Protein AF-A0A7C1QEQ6-F1 (afdb_monomer_lite)

pLDDT: mean 92.15, std 4.57, range [69.12, 98.38]

Foldseek 3Di:
DKDKDKDFADFADPVVLVVVQVVVLVVVVVLCVVLQKAWDDWDWDDDRGMIMIITDIDQWHAWDKDKFFFAAPPQQADPVRDGDPRLCVVCVVVVHGSVQWDWDQDPVGTTTIHIDTHHTGGPVVVVVD

Sequence (129 aa):
MEFILEINTEEMPSAHVKAALEQMKEKLKKELSSQNIDGGQIETYGTCRRLVVVGDFAPSQKDREEEITGPPKAVAVKKDGSFSPAAKGFAKSQGVRVSELKVIKTAKGEYLGLKKIERGKPTRDILSK

Structure (mmCIF, N/CA/C/O backbone):
data_AF-A0A7C1QEQ6-F1
#
_entry.id   AF-A0A7C1QEQ6-F1
#
loop_
_atom_site.group_PDB
_atom_site.id
_atom_site.type_symbol
_atom_site.label_atom_id
_atom_site.label_alt_id
_atom_site.label_comp_id
_atom_site.label_asym_id
_atom_site.label_entity_id
_atom_site.label_seq_id
_atom_site.pdbx_PDB_ins_code
_atom_site.Cartn_x
_atom_site.Cartn_y
_atom_site.Cartn_z
_atom_site.occupancy
_atom_site.B_iso_or_equiv
_atom_site.auth_seq_id
_atom_site.auth_comp_id
_atom_site.auth_asym_id
_atom_site.auth_atom_id
_atom_site.pdbx_PDB_model_num
ATOM 1 N N . MET A 1 1 ? -4.323 -9.065 -9.441 1.00 88.38 1 MET A N 1
ATOM 2 C CA . MET A 1 1 ? -4.800 -8.146 -10.492 1.00 88.38 1 MET A CA 1
ATOM 3 C C . MET A 1 1 ? -3.642 -7.947 -11.431 1.00 88.38 1 MET A C 1
ATOM 5 O O . MET A 1 1 ? -2.632 -7.380 -11.027 1.00 88.38 1 MET A O 1
ATOM 9 N N . GLU A 1 2 ? -3.818 -8.396 -12.668 1.00 92.62 2 GLU A N 1
ATOM 10 C CA . GLU A 1 2 ? -2.825 -8.220 -13.719 1.00 92.62 2 GLU A CA 1
ATOM 11 C C . GLU A 1 2 ? -2.689 -6.739 -14.072 1.00 92.62 2 GLU A C 1
ATOM 13 O O . GLU A 1 2 ? -3.682 -6.022 -14.244 1.00 92.62 2 GLU A O 1
ATOM 18 N N . PHE A 1 3 ? -1.447 -6.281 -14.153 1.00 93.81 3 PHE A N 1
ATOM 19 C CA . PHE A 1 3 ? -1.098 -4.909 -14.463 1.00 93.81 3 PHE A CA 1
ATOM 20 C C . PHE A 1 3 ? -0.067 -4.876 -15.584 1.00 93.81 3 PHE A C 1
ATOM 22 O O . PHE A 1 3 ? 0.936 -5.592 -15.546 1.00 93.81 3 PHE A O 1
ATOM 29 N N . ILE A 1 4 ? -0.297 -3.988 -16.548 1.00 95.06 4 ILE A N 1
ATOM 30 C CA . ILE A 1 4 ? 0.665 -3.635 -17.582 1.00 95.06 4 ILE A CA 1
ATOM 31 C C . ILE A 1 4 ? 0.727 -2.116 -17.716 1.00 95.06 4 ILE A C 1
ATOM 33 O O . ILE A 1 4 ? -0.299 -1.443 -17.823 1.00 95.06 4 ILE A O 1
ATOM 37 N N . LEU A 1 5 ? 1.945 -1.587 -17.721 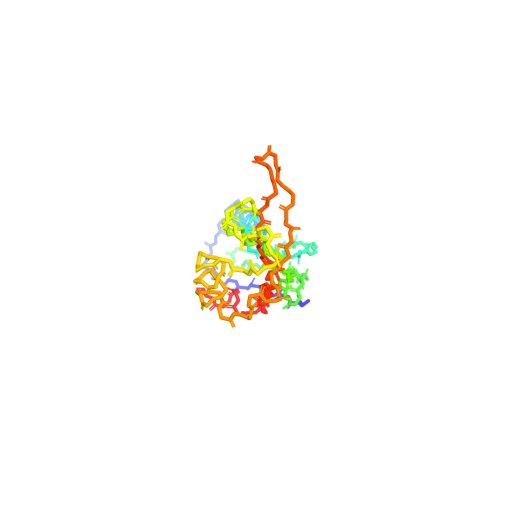1.00 95.06 5 LEU A N 1
ATOM 38 C CA . LEU A 1 5 ? 2.241 -0.218 -18.112 1.00 95.06 5 LEU A CA 1
ATOM 39 C C . LEU A 1 5 ? 3.182 -0.267 -19.307 1.00 95.06 5 LEU A C 1
ATOM 41 O O . LEU A 1 5 ? 4.310 -0.738 -19.186 1.00 95.06 5 LEU A O 1
ATOM 45 N N . GLU A 1 6 ? 2.720 0.241 -20.442 1.00 97.06 6 GLU A N 1
ATOM 46 C CA . GLU A 1 6 ? 3.506 0.360 -21.664 1.00 97.06 6 GLU A CA 1
ATOM 47 C C . GLU A 1 6 ? 3.699 1.836 -22.007 1.00 97.06 6 GLU A C 1
ATOM 49 O O . GLU A 1 6 ? 2.747 2.616 -22.047 1.00 97.06 6 GLU A O 1
ATOM 54 N N . ILE A 1 7 ? 4.949 2.215 -22.251 1.00 96.56 7 ILE A N 1
ATOM 55 C CA . ILE A 1 7 ? 5.344 3.558 -22.660 1.00 96.56 7 ILE A CA 1
ATOM 56 C C . ILE A 1 7 ? 6.081 3.428 -23.9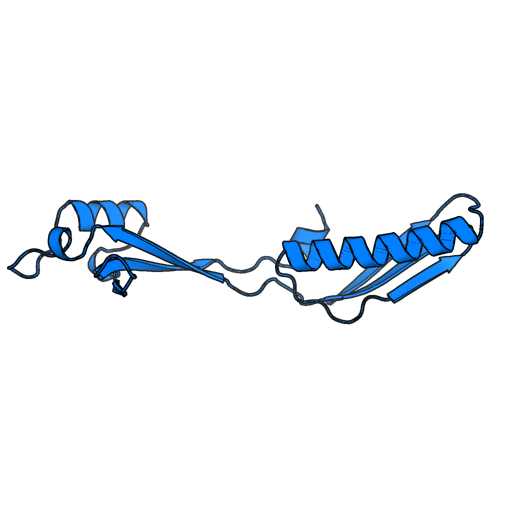87 1.00 96.56 7 ILE A C 1
ATOM 58 O O . ILE A 1 7 ? 7.147 2.815 -24.061 1.00 96.56 7 ILE A O 1
ATOM 62 N N . ASN A 1 8 ? 5.523 4.024 -25.038 1.00 97.25 8 ASN A N 1
ATOM 63 C CA . ASN A 1 8 ? 6.251 4.204 -26.288 1.00 97.25 8 ASN A CA 1
ATOM 64 C C . ASN A 1 8 ? 7.205 5.387 -26.143 1.00 97.25 8 ASN A C 1
ATOM 66 O O . ASN A 1 8 ? 6.853 6.418 -25.568 1.00 97.25 8 ASN A O 1
ATOM 70 N N . THR A 1 9 ? 8.408 5.230 -26.670 1.00 95.19 9 THR A N 1
ATOM 71 C CA . THR A 1 9 ? 9.446 6.256 -26.635 1.00 95.19 9 THR A CA 1
ATOM 72 C C . THR A 1 9 ? 9.927 6.540 -28.050 1.00 95.19 9 THR A C 1
ATOM 74 O O . THR A 1 9 ? 9.814 5.702 -28.951 1.00 95.19 9 THR A O 1
ATOM 77 N N . GLU A 1 10 ? 10.526 7.712 -28.239 1.00 94.56 10 GLU A N 1
ATOM 78 C CA . GLU A 1 10 ? 11.450 7.906 -29.355 1.00 94.56 10 GLU A CA 1
ATOM 79 C C . GLU A 1 10 ? 12.663 6.977 -29.205 1.00 94.56 10 GLU A C 1
ATOM 81 O O . GLU A 1 10 ? 12.798 6.263 -28.206 1.00 94.56 10 GLU A O 1
ATOM 86 N N . GLU A 1 11 ? 13.540 6.953 -30.207 1.00 96.19 11 GLU A N 1
ATOM 87 C CA . GLU A 1 11 ? 14.719 6.093 -30.177 1.00 96.19 11 GLU A CA 1
ATOM 88 C C . GLU A 1 11 ? 15.668 6.471 -29.029 1.00 96.19 11 GLU A C 1
ATOM 90 O O . GLU A 1 11 ? 16.272 7.544 -28.994 1.00 96.19 11 GLU A O 1
ATOM 95 N N . MET A 1 12 ? 15.793 5.560 -28.068 1.00 95.94 12 MET A N 1
ATOM 96 C CA . MET A 1 12 ? 16.658 5.674 -26.906 1.00 95.94 12 MET A CA 1
ATOM 97 C C . MET A 1 12 ? 17.885 4.768 -27.054 1.00 95.94 12 MET A C 1
ATOM 99 O O . MET A 1 12 ? 17.753 3.610 -27.456 1.00 95.94 12 MET A O 1
ATOM 103 N N . PRO A 1 13 ? 19.076 5.227 -26.633 1.00 97.06 13 PRO A N 1
ATOM 104 C CA . PRO A 1 13 ? 20.236 4.358 -26.487 1.00 97.06 13 PRO A CA 1
ATOM 105 C C . PRO A 1 13 ? 19.948 3.169 -25.563 1.00 97.06 13 PRO A C 1
ATOM 107 O O . PRO A 1 13 ? 19.290 3.313 -24.530 1.00 97.06 13 PRO A O 1
ATOM 110 N N . SER A 1 14 ? 20.514 2.001 -25.872 1.00 95.38 14 SER A N 1
ATOM 111 C CA . SER A 1 14 ? 20.294 0.766 -25.100 1.00 95.38 14 SER A CA 1
ATOM 112 C C . SER A 1 14 ? 20.646 0.897 -23.611 1.00 95.38 14 SER A C 1
ATOM 114 O O . SER A 1 14 ? 19.966 0.321 -22.762 1.00 95.38 14 SER A O 1
ATOM 116 N N . ALA A 1 15 ? 21.669 1.689 -23.273 1.00 97.12 15 ALA A N 1
ATOM 117 C CA . ALA A 1 15 ? 22.034 1.989 -21.888 1.00 97.12 15 ALA A CA 1
ATOM 118 C C . ALA A 1 15 ? 20.934 2.776 -21.154 1.00 97.12 15 ALA A C 1
ATOM 120 O O . ALA A 1 15 ? 20.627 2.474 -20.002 1.00 97.12 15 ALA A O 1
ATOM 121 N N . HIS A 1 16 ? 20.294 3.737 -21.830 1.00 97.25 16 HIS A N 1
ATOM 122 C CA . HIS A 1 16 ? 19.184 4.505 -21.265 1.00 97.25 16 HIS A CA 1
ATOM 123 C C . HIS A 1 16 ? 17.931 3.644 -21.092 1.00 97.25 16 HIS A C 1
ATOM 125 O O . HIS A 1 16 ? 17.256 3.777 -20.077 1.00 97.25 16 HIS A O 1
ATOM 131 N N . VAL A 1 17 ? 17.650 2.731 -22.030 1.00 98.00 17 VAL A N 1
ATOM 132 C CA . VAL A 1 17 ? 16.557 1.751 -21.891 1.00 98.00 17 VAL A CA 1
ATOM 133 C C . VAL A 1 17 ? 16.754 0.913 -20.628 1.00 98.00 17 VAL A C 1
ATOM 135 O O . VAL A 1 17 ? 15.858 0.858 -19.792 1.00 98.00 17 VAL A O 1
ATOM 138 N N . LYS A 1 18 ? 17.940 0.316 -20.436 1.00 97.44 18 LYS A N 1
ATOM 139 C CA . LYS A 1 18 ? 18.239 -0.501 -19.244 1.00 97.44 18 LYS A CA 1
ATOM 140 C C . LYS A 1 18 ? 18.058 0.289 -17.947 1.00 97.44 18 LYS A C 1
ATOM 142 O O . LYS A 1 18 ? 17.333 -0.158 -17.064 1.00 97.44 18 LYS A O 1
ATOM 147 N N . ALA A 1 19 ? 18.643 1.485 -17.877 1.00 97.88 19 ALA A N 1
ATOM 148 C CA . ALA A 1 19 ? 18.526 2.346 -16.704 1.00 97.88 19 ALA A CA 1
ATOM 149 C C . ALA A 1 19 ? 17.070 2.762 -16.423 1.00 97.88 19 ALA A C 1
ATOM 151 O O . ALA A 1 19 ? 16.653 2.815 -15.267 1.00 97.88 19 ALA A O 1
ATOM 152 N N . ALA A 1 20 ? 16.278 3.041 -17.464 1.00 97.50 20 ALA A N 1
ATOM 153 C CA . ALA A 1 20 ? 14.867 3.383 -17.316 1.00 97.50 20 ALA A CA 1
ATOM 154 C C . ALA A 1 20 ? 14.048 2.198 -16.782 1.00 97.50 20 ALA A C 1
ATOM 156 O O . ALA A 1 20 ? 13.259 2.381 -15.858 1.00 97.50 20 ALA A O 1
ATOM 157 N N . LEU A 1 21 ? 14.263 0.986 -17.303 1.00 98.19 21 LEU A N 1
ATOM 158 C CA . LEU A 1 21 ? 13.566 -0.221 -16.844 1.00 98.19 21 LEU A CA 1
ATOM 159 C C . LEU A 1 21 ? 13.861 -0.538 -15.371 1.00 98.19 21 LEU A C 1
ATOM 161 O O . LEU A 1 21 ? 12.940 -0.889 -14.630 1.00 98.19 21 LEU A O 1
ATOM 165 N N . GLU A 1 22 ? 15.111 -0.386 -14.927 1.00 97.81 22 GLU A N 1
ATOM 166 C CA . GLU A 1 22 ? 15.479 -0.555 -13.513 1.00 97.81 22 GLU A CA 1
ATOM 167 C C . GLU A 1 22 ? 14.779 0.484 -12.631 1.00 97.81 22 GLU A C 1
ATOM 169 O O . GLU A 1 22 ? 14.098 0.125 -11.667 1.00 97.81 22 GLU A O 1
ATOM 174 N N . GLN A 1 23 ? 14.837 1.762 -13.016 1.00 97.25 23 GLN A N 1
ATOM 175 C CA . GLN A 1 23 ? 14.165 2.835 -12.279 1.00 97.25 23 GLN A CA 1
ATOM 176 C C . GLN A 1 23 ? 12.648 2.646 -12.216 1.00 97.25 23 GLN A C 1
ATOM 178 O O . GLN A 1 23 ? 12.043 2.904 -11.176 1.00 97.25 23 GLN A O 1
ATOM 183 N N . MET A 1 24 ? 12.012 2.214 -13.308 1.00 96.44 24 MET A N 1
ATOM 184 C CA . MET A 1 24 ? 10.572 1.951 -13.333 1.00 96.44 24 MET A CA 1
ATOM 185 C C . MET A 1 24 ? 10.201 0.837 -12.354 1.00 96.44 24 MET A C 1
ATOM 187 O O . MET A 1 24 ? 9.253 0.998 -11.584 1.00 96.44 24 MET A O 1
ATOM 191 N N . LYS A 1 25 ? 10.974 -0.256 -12.330 1.00 96.38 25 LYS A N 1
ATOM 192 C CA . LYS A 1 25 ? 10.765 -1.364 -11.390 1.00 96.38 25 LYS A CA 1
ATOM 193 C C . LYS A 1 25 ? 10.866 -0.901 -9.939 1.00 96.38 25 LYS A C 1
ATOM 195 O O . LYS A 1 25 ? 9.986 -1.202 -9.133 1.00 96.38 25 LYS A O 1
ATOM 200 N N . GLU A 1 26 ? 11.922 -0.166 -9.602 1.00 96.12 26 GLU A N 1
ATOM 201 C CA . GLU A 1 26 ? 12.154 0.317 -8.238 1.00 96.12 26 GLU A CA 1
ATOM 202 C C . GLU A 1 26 ? 11.090 1.316 -7.786 1.00 96.12 26 GLU A C 1
ATOM 204 O O . GLU A 1 26 ? 10.552 1.190 -6.683 1.00 96.12 26 GLU A O 1
ATOM 209 N N . LYS A 1 27 ? 10.750 2.286 -8.642 1.00 94.62 27 LYS A N 1
ATOM 210 C CA . LYS A 1 27 ? 9.730 3.294 -8.337 1.00 94.62 27 LYS A CA 1
ATOM 211 C C . LYS A 1 27 ? 8.358 2.661 -8.160 1.00 94.62 27 LYS A C 1
ATOM 213 O O . LYS A 1 27 ? 7.689 2.980 -7.183 1.00 94.62 27 LYS A O 1
ATOM 218 N N . LEU A 1 28 ? 7.970 1.732 -9.034 1.00 94.19 28 LEU A N 1
ATOM 219 C CA . LEU A 1 28 ? 6.688 1.042 -8.902 1.00 94.19 28 LEU A CA 1
ATOM 220 C C . LEU A 1 28 ? 6.636 0.205 -7.622 1.00 94.19 28 LEU A C 1
ATOM 222 O O . LEU A 1 28 ? 5.662 0.284 -6.880 1.00 94.19 28 LEU A O 1
ATOM 226 N N . LYS A 1 29 ? 7.706 -0.536 -7.305 1.00 94.00 29 LYS A N 1
ATOM 227 C CA . LYS A 1 29 ? 7.796 -1.286 -6.043 1.00 94.00 29 LYS A CA 1
ATOM 228 C C . LYS A 1 29 ? 7.644 -0.369 -4.828 1.00 94.00 29 LYS A C 1
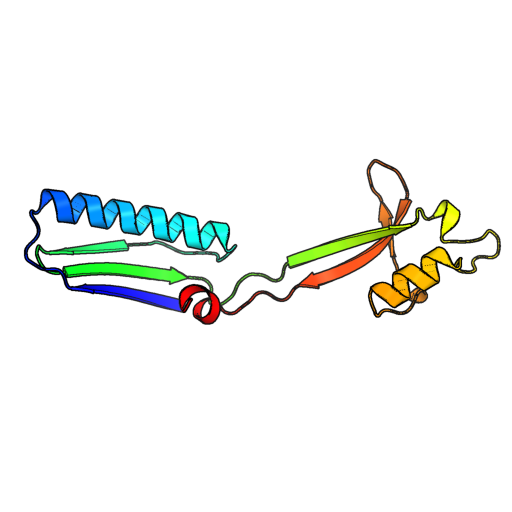ATOM 230 O O . LYS A 1 29 ? 6.938 -0.709 -3.879 1.00 94.00 29 LYS A O 1
ATOM 235 N N . LYS A 1 30 ? 8.311 0.787 -4.854 1.00 93.81 30 LYS A N 1
ATOM 236 C CA . LYS A 1 30 ? 8.242 1.780 -3.781 1.00 93.81 30 LYS A CA 1
ATOM 237 C C . LYS A 1 30 ? 6.835 2.359 -3.637 1.00 93.81 30 LYS A C 1
ATOM 239 O O . LYS A 1 30 ? 6.374 2.487 -2.508 1.00 93.81 30 LYS A O 1
ATOM 244 N N . GLU A 1 31 ? 6.165 2.665 -4.745 1.00 92.19 31 GLU A N 1
ATOM 245 C CA . GLU A 1 31 ? 4.809 3.222 -4.727 1.00 92.19 31 GLU A CA 1
ATOM 246 C C . GLU A 1 31 ? 3.773 2.200 -4.243 1.00 92.19 31 GLU A C 1
ATOM 248 O O . GLU A 1 31 ? 2.952 2.506 -3.387 1.00 92.19 31 GLU A O 1
ATOM 253 N N . LEU A 1 32 ? 3.846 0.944 -4.692 1.00 93.19 32 LEU A N 1
ATOM 254 C CA . LEU A 1 32 ? 2.959 -0.106 -4.174 1.00 93.19 32 LEU A CA 1
ATOM 255 C C . LEU A 1 32 ? 3.126 -0.272 -2.657 1.00 93.19 32 LEU A C 1
ATOM 257 O O . LEU A 1 32 ? 2.141 -0.322 -1.921 1.00 93.19 32 LEU A O 1
ATOM 261 N N . SER A 1 33 ? 4.373 -0.270 -2.176 1.00 92.31 33 SER A N 1
ATOM 262 C CA . SER A 1 33 ? 4.658 -0.367 -0.745 1.00 92.31 33 SER A CA 1
ATOM 263 C C . SER A 1 33 ? 4.188 0.857 0.045 1.00 92.31 33 SER A C 1
ATOM 265 O O . SER A 1 33 ? 3.669 0.679 1.146 1.00 92.31 33 SER A O 1
ATOM 267 N N . SER A 1 34 ? 4.361 2.082 -0.465 1.00 92.19 34 SER A N 1
ATOM 268 C CA . SER A 1 34 ? 3.910 3.304 0.224 1.00 92.19 34 SER A CA 1
ATOM 269 C C . SER A 1 34 ? 2.386 3.353 0.335 1.00 92.19 34 SER A C 1
ATOM 271 O O . SER A 1 34 ? 1.848 3.827 1.336 1.00 92.19 34 SER A O 1
ATOM 273 N N . GLN A 1 35 ? 1.699 2.794 -0.658 1.00 92.19 35 GLN A N 1
ATOM 274 C CA . GLN A 1 35 ? 0.252 2.658 -0.688 1.00 92.19 35 GLN A CA 1
ATOM 275 C C . GLN A 1 35 ? -0.245 1.386 0.013 1.00 92.19 35 GLN A C 1
ATOM 277 O O . GLN A 1 35 ? -1.431 1.103 -0.067 1.00 92.19 35 GLN A O 1
ATOM 282 N N . ASN A 1 36 ? 0.588 0.603 0.711 1.00 92.00 36 ASN A N 1
ATOM 283 C CA . ASN A 1 36 ? 0.176 -0.666 1.343 1.00 92.00 36 ASN A CA 1
ATOM 284 C C . ASN A 1 36 ? -0.577 -1.619 0.387 1.00 92.00 36 ASN A C 1
ATOM 286 O O . ASN A 1 36 ? -1.505 -2.327 0.791 1.00 92.00 36 ASN A O 1
ATOM 290 N N . ILE A 1 37 ? -0.209 -1.605 -0.893 1.00 93.69 37 ILE A N 1
ATOM 291 C CA . ILE A 1 37 ? -0.683 -2.572 -1.874 1.00 93.69 37 ILE A CA 1
ATOM 292 C C . ILE A 1 37 ? 0.330 -3.710 -1.880 1.00 93.69 37 ILE A C 1
ATOM 294 O O . ILE A 1 37 ? 1.484 -3.530 -2.272 1.00 93.69 37 ILE A O 1
ATOM 298 N N . ASP A 1 38 ? -0.108 -4.890 -1.453 1.00 90.38 38 ASP A N 1
ATOM 299 C CA . ASP A 1 38 ? 0.717 -6.084 -1.582 1.00 90.38 38 ASP A CA 1
ATOM 300 C C . ASP A 1 38 ? 0.931 -6.386 -3.071 1.00 90.38 38 ASP A C 1
ATOM 302 O O . ASP A 1 38 ? -0.013 -6.393 -3.862 1.00 90.38 38 ASP A O 1
ATOM 306 N N . GLY A 1 39 ? 2.177 -6.624 -3.465 1.00 82.75 39 GLY A N 1
ATOM 307 C CA . GLY A 1 39 ? 2.549 -6.894 -4.849 1.00 82.75 39 GLY A CA 1
ATOM 308 C C . GLY A 1 39 ? 3.336 -8.189 -4.976 1.00 82.75 39 GLY A C 1
ATOM 309 O O . GLY A 1 39 ? 4.138 -8.524 -4.103 1.00 82.75 39 GLY A O 1
ATOM 310 N N . GLY A 1 40 ? 3.104 -8.903 -6.075 1.00 75.38 40 GLY A N 1
ATOM 311 C CA . GLY A 1 40 ? 3.941 -10.006 -6.518 1.00 75.38 40 GLY A CA 1
ATOM 312 C C . GLY A 1 40 ? 5.207 -9.524 -7.232 1.00 75.38 40 GLY A C 1
ATOM 313 O O . GLY A 1 40 ? 5.723 -8.426 -7.006 1.00 75.38 40 GLY A O 1
ATOM 314 N N . GLN A 1 41 ? 5.729 -10.376 -8.109 1.00 86.69 41 GLN A N 1
ATOM 315 C CA . GLN A 1 41 ? 6.911 -10.078 -8.910 1.00 86.69 41 GLN A CA 1
ATOM 316 C C . GLN A 1 41 ? 6.620 -8.956 -9.922 1.00 86.69 41 GLN A C 1
ATOM 318 O O . GLN A 1 41 ? 5.603 -8.975 -10.610 1.00 86.69 41 GLN A O 1
ATOM 323 N N . ILE A 1 42 ? 7.532 -7.980 -10.006 1.00 95.50 42 ILE A N 1
ATOM 324 C CA . ILE A 1 42 ? 7.529 -6.933 -11.036 1.00 95.50 42 ILE A CA 1
ATOM 325 C C . ILE A 1 42 ? 8.608 -7.269 -12.057 1.00 95.50 42 ILE A C 1
ATOM 327 O O . ILE A 1 42 ? 9.787 -7.437 -11.703 1.00 95.50 42 ILE A O 1
ATOM 331 N N . GLU A 1 43 ? 8.216 -7.305 -13.321 1.00 97.31 43 GLU A N 1
ATOM 332 C CA . GLU A 1 43 ? 9.098 -7.563 -14.452 1.00 97.31 43 GLU A CA 1
ATOM 333 C C . GLU A 1 43 ? 9.070 -6.398 -15.426 1.00 97.31 43 GLU A C 1
ATOM 335 O O . GLU A 1 43 ? 8.071 -5.691 -15.561 1.00 97.31 43 GLU A O 1
ATOM 340 N N . THR A 1 44 ? 10.201 -6.182 -16.086 1.00 98.12 44 THR A N 1
ATOM 341 C CA . THR A 1 44 ? 10.384 -5.067 -17.003 1.00 98.12 44 THR A CA 1
ATOM 342 C C . THR A 1 44 ? 11.011 -5.552 -18.298 1.00 98.12 44 THR A C 1
ATOM 344 O O . THR A 1 44 ? 11.915 -6.385 -18.304 1.00 98.12 44 THR A O 1
ATOM 347 N N . TYR A 1 45 ? 10.504 -5.024 -19.404 1.00 97.94 45 TYR A N 1
ATOM 348 C CA . TYR A 1 45 ? 10.888 -5.384 -20.761 1.00 97.94 45 TYR A CA 1
ATOM 349 C C . TYR A 1 45 ? 11.016 -4.106 -21.576 1.00 97.94 45 TYR A C 1
ATOM 351 O O . TYR A 1 45 ? 10.272 -3.153 -21.360 1.00 97.94 45 TYR A O 1
ATOM 359 N N . GLY A 1 46 ? 11.930 -4.058 -22.538 1.00 97.19 46 GLY A N 1
ATOM 360 C CA . GLY A 1 46 ? 12.028 -2.873 -23.374 1.00 97.19 46 GLY A CA 1
ATOM 361 C C . GLY A 1 46 ? 12.906 -3.033 -24.597 1.00 97.19 46 GLY A C 1
ATOM 362 O O . GLY A 1 46 ? 13.741 -3.929 -24.695 1.00 97.19 46 GLY A O 1
ATOM 363 N N . THR A 1 47 ? 12.692 -2.119 -25.529 1.00 97.44 47 THR A N 1
ATOM 364 C CA . THR A 1 47 ? 13.482 -1.899 -26.741 1.00 97.44 47 THR A CA 1
ATOM 365 C C . THR A 1 47 ? 13.822 -0.412 -26.824 1.00 97.44 47 THR A C 1
ATOM 367 O O . THR A 1 47 ? 13.348 0.380 -26.011 1.00 97.44 47 THR A O 1
ATOM 370 N N . CYS A 1 48 ? 14.592 0.004 -27.831 1.00 96.88 48 CYS A N 1
ATOM 371 C CA . CYS A 1 48 ? 14.930 1.417 -28.022 1.00 96.88 48 CYS A CA 1
ATOM 372 C C . CYS A 1 48 ? 13.709 2.338 -28.184 1.00 96.88 48 CYS A C 1
ATOM 374 O O . CYS A 1 48 ? 13.867 3.539 -28.034 1.00 96.88 48 CYS A O 1
ATOM 376 N N . ARG A 1 49 ? 12.513 1.816 -28.489 1.00 97.31 49 ARG A N 1
ATOM 377 C CA . ARG A 1 49 ? 11.297 2.621 -28.723 1.00 97.31 49 ARG A CA 1
ATOM 378 C C . ARG A 1 49 ? 10.126 2.267 -27.802 1.00 97.31 49 ARG A C 1
ATOM 380 O O . ARG A 1 49 ? 8.994 2.683 -28.050 1.00 97.31 49 ARG A O 1
ATOM 387 N N . ARG A 1 50 ? 10.355 1.428 -26.787 1.00 97.75 50 ARG A N 1
ATOM 388 C CA . ARG A 1 50 ? 9.283 0.899 -25.935 1.00 97.75 50 ARG A CA 1
ATOM 389 C C . ARG A 1 50 ? 9.807 0.438 -24.587 1.00 97.75 50 ARG A C 1
ATOM 391 O O . ARG A 1 50 ? 10.761 -0.333 -24.541 1.00 97.75 50 ARG A O 1
ATOM 398 N N . LEU A 1 51 ? 9.114 0.815 -23.522 1.00 98.38 51 LEU A N 1
ATOM 399 C CA . LEU A 1 51 ? 9.330 0.338 -22.159 1.00 98.38 51 LEU A CA 1
ATOM 400 C C . LEU A 1 51 ? 8.037 -0.294 -21.648 1.00 98.38 51 LEU A C 1
ATOM 402 O O . LEU A 1 51 ? 6.958 0.262 -21.837 1.00 98.38 51 LEU A O 1
ATOM 406 N N . VAL A 1 52 ? 8.141 -1.448 -21.001 1.00 98.25 52 VAL A N 1
ATOM 407 C CA . VAL A 1 52 ? 7.004 -2.202 -20.477 1.00 98.25 52 VAL A CA 1
ATOM 408 C C . VAL A 1 52 ? 7.315 -2.642 -19.057 1.00 98.25 52 VAL A C 1
ATOM 410 O O . VAL A 1 52 ? 8.398 -3.159 -18.778 1.00 98.25 52 VAL A O 1
ATOM 413 N N . VAL A 1 53 ? 6.344 -2.466 -18.170 1.00 97.56 53 VAL A N 1
ATOM 414 C CA . VAL A 1 53 ? 6.331 -3.046 -16.829 1.00 97.56 53 VAL A CA 1
ATOM 415 C C . VAL A 1 53 ? 5.109 -3.938 -16.720 1.00 97.56 53 VAL A C 1
ATOM 417 O O . VAL A 1 53 ? 4.003 -3.501 -17.035 1.00 97.56 53 VAL A O 1
ATOM 420 N N . VAL A 1 54 ? 5.307 -5.165 -16.256 1.00 97.19 54 VAL A N 1
ATOM 421 C CA . VAL A 1 54 ? 4.226 -6.099 -15.943 1.00 97.19 54 VAL A CA 1
ATOM 422 C C . VAL A 1 54 ? 4.321 -6.530 -14.488 1.00 97.19 54 VAL A C 1
ATOM 424 O O . VAL A 1 54 ? 5.410 -6.600 -13.907 1.00 97.19 54 VAL A O 1
ATOM 427 N N . GLY A 1 55 ? 3.174 -6.810 -13.890 1.00 94.81 55 GLY A N 1
ATOM 428 C CA . GLY A 1 55 ? 3.110 -7.344 -12.540 1.00 94.81 55 GLY A CA 1
ATOM 429 C C . GLY A 1 55 ? 1.732 -7.880 -12.196 1.00 94.81 55 GLY A C 1
ATOM 430 O O . GLY A 1 55 ? 0.750 -7.621 -12.892 1.00 94.81 55 GLY A O 1
ATOM 431 N N . ASP A 1 56 ? 1.677 -8.617 -11.093 1.00 94.25 56 ASP A N 1
ATOM 432 C CA . ASP A 1 56 ? 0.432 -9.054 -10.470 1.00 94.25 56 ASP A CA 1
ATOM 433 C C . ASP A 1 56 ? 0.366 -8.499 -9.049 1.00 94.25 56 ASP A C 1
ATOM 435 O O . ASP A 1 56 ? 1.231 -8.769 -8.209 1.00 94.25 56 ASP A O 1
ATOM 439 N N . PHE A 1 57 ? -0.635 -7.661 -8.795 1.00 93.94 57 PHE A N 1
ATOM 440 C CA . PHE A 1 57 ? -0.794 -6.942 -7.532 1.00 93.94 57 PHE A CA 1
ATOM 441 C C . PHE A 1 57 ? -2.066 -7.374 -6.816 1.00 93.94 57 PHE A C 1
ATOM 443 O O . PHE A 1 57 ? -3.030 -7.830 -7.437 1.00 93.94 57 PHE A O 1
ATOM 450 N N . ALA A 1 58 ? -2.125 -7.178 -5.504 1.00 94.62 58 ALA A N 1
ATOM 451 C CA . ALA A 1 58 ? -3.368 -7.339 -4.771 1.00 94.62 58 ALA A CA 1
ATOM 452 C C . ALA A 1 58 ? -4.456 -6.440 -5.389 1.00 94.62 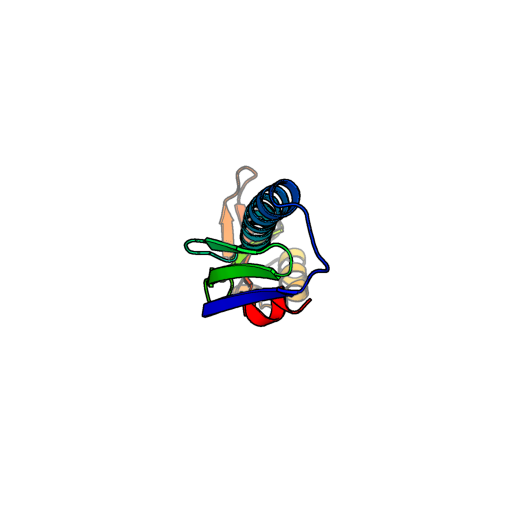58 ALA A C 1
ATOM 454 O O . ALA A 1 58 ? -4.178 -5.297 -5.754 1.00 94.62 58 ALA A O 1
ATOM 455 N N . PRO A 1 59 ? -5.700 -6.929 -5.537 1.00 93.44 59 PRO A N 1
ATOM 456 C CA . PRO A 1 59 ? -6.777 -6.163 -6.166 1.00 93.44 59 PRO A CA 1
ATOM 457 C C . PRO A 1 59 ? -7.239 -4.964 -5.323 1.00 93.44 59 PRO A C 1
ATOM 459 O O . PRO A 1 59 ? -7.861 -4.041 -5.850 1.00 93.44 59 PRO A O 1
ATOM 462 N N . SER A 1 60 ? -6.926 -4.957 -4.028 1.00 93.88 60 SER A N 1
ATOM 463 C CA . SER A 1 60 ? -7.198 -3.865 -3.099 1.00 93.88 60 SER A CA 1
ATOM 464 C C . SER A 1 60 ? -6.145 -3.824 -1.999 1.00 93.88 60 SER A C 1
ATOM 466 O O . SER A 1 60 ? -5.503 -4.835 -1.699 1.00 93.88 60 SER A O 1
ATOM 468 N N . GLN A 1 61 ? -6.022 -2.671 -1.345 1.00 93.81 61 GLN A N 1
ATOM 469 C CA . GLN A 1 61 ? -5.349 -2.583 -0.051 1.00 93.81 61 GLN A CA 1
ATOM 470 C C . GLN A 1 61 ? -6.038 -3.502 0.966 1.00 93.81 61 GLN A C 1
ATOM 472 O O . GLN A 1 61 ? -7.247 -3.750 0.888 1.00 93.81 61 GLN A O 1
ATOM 477 N N . LYS A 1 62 ? -5.273 -3.973 1.952 1.00 90.38 62 LYS A N 1
ATOM 478 C CA . LYS A 1 62 ? -5.848 -4.598 3.145 1.00 90.38 62 LYS A CA 1
ATOM 479 C C . LYS A 1 62 ? -6.587 -3.549 3.967 1.00 90.38 62 LYS A C 1
ATOM 481 O O . LYS A 1 62 ? -6.164 -2.397 4.044 1.00 90.38 62 LYS A O 1
ATOM 486 N N . ASP A 1 63 ? -7.664 -3.977 4.614 1.00 92.06 63 ASP A N 1
ATOM 487 C CA . ASP A 1 63 ? -8.319 -3.162 5.628 1.00 92.06 63 ASP A CA 1
ATOM 488 C C . ASP A 1 63 ? -7.327 -2.853 6.751 1.00 92.06 63 ASP A C 1
ATOM 490 O O . ASP A 1 63 ? -6.575 -3.725 7.201 1.00 92.06 63 ASP A O 1
ATOM 494 N N . ARG A 1 64 ? -7.329 -1.603 7.206 1.00 88.38 64 ARG A N 1
ATOM 495 C CA . ARG A 1 64 ? -6.474 -1.149 8.295 1.00 88.38 64 ARG A CA 1
ATOM 496 C C . ARG A 1 64 ? -7.316 -0.941 9.536 1.00 88.38 64 ARG A C 1
ATOM 498 O O . ARG A 1 64 ? -8.329 -0.251 9.511 1.00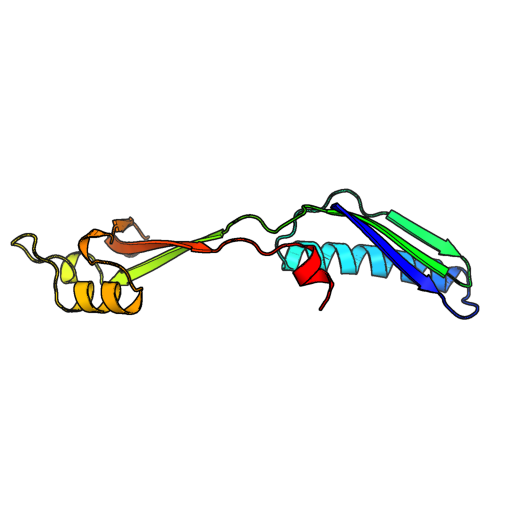 88.38 64 ARG A O 1
ATOM 505 N N . GLU A 1 65 ? -6.879 -1.528 10.639 1.00 87.31 65 GLU A N 1
ATOM 506 C CA . GLU A 1 65 ? -7.466 -1.246 11.940 1.00 87.31 65 GLU A CA 1
ATOM 507 C C . GLU A 1 65 ? -6.756 -0.039 12.557 1.00 87.31 65 GLU A C 1
ATOM 509 O O . GLU A 1 65 ? -5.538 -0.041 12.747 1.00 87.31 65 GLU A O 1
ATOM 514 N N . GLU A 1 66 ? -7.520 1.006 12.847 1.00 88.19 66 GLU A N 1
ATOM 515 C CA . GLU A 1 66 ? -7.060 2.185 13.564 1.00 88.19 66 GLU A CA 1
ATOM 516 C C . GLU A 1 66 ? -7.679 2.204 14.963 1.00 88.19 66 GLU A C 1
ATOM 518 O O . GLU A 1 66 ? -8.899 2.151 15.140 1.00 88.19 66 GLU A O 1
ATOM 523 N N . GLU A 1 67 ? -6.823 2.283 15.978 1.00 89.62 67 GLU A N 1
ATOM 524 C CA . GLU A 1 67 ? -7.245 2.465 17.362 1.00 89.62 67 GLU A CA 1
ATOM 525 C C . GLU A 1 67 ? -7.284 3.954 17.700 1.00 89.62 67 GLU A C 1
ATOM 527 O O . GLU A 1 67 ? -6.252 4.616 17.800 1.00 89.62 67 GLU A O 1
ATOM 532 N N . ILE A 1 68 ? -8.488 4.480 17.913 1.00 90.88 68 ILE A N 1
ATOM 533 C CA . ILE A 1 68 ? -8.692 5.878 18.289 1.00 90.88 68 ILE A CA 1
ATOM 534 C C . ILE A 1 68 ? -8.873 5.933 19.802 1.00 90.88 68 ILE A C 1
ATOM 536 O O . ILE A 1 68 ? -9.915 5.540 20.339 1.00 90.88 68 ILE A O 1
ATOM 540 N N . THR A 1 69 ? -7.850 6.421 20.501 1.00 91.94 69 THR A N 1
ATOM 541 C CA . THR A 1 69 ? -7.882 6.608 21.955 1.00 91.94 69 THR A CA 1
ATOM 542 C C . THR A 1 69 ? -8.530 7.941 22.313 1.00 91.94 69 THR A C 1
ATOM 544 O O . THR A 1 69 ? -8.131 8.993 21.817 1.00 91.94 69 THR A O 1
ATOM 547 N N . GLY A 1 70 ? -9.517 7.892 23.197 1.00 89.88 70 GLY A N 1
ATOM 548 C CA . GLY A 1 70 ? -10.212 9.040 23.762 1.00 89.88 70 GLY A CA 1
ATOM 549 C C . GLY A 1 70 ? -9.699 9.389 25.165 1.00 89.88 70 GLY A C 1
ATOM 550 O O . GLY A 1 70 ? -8.496 9.338 25.404 1.00 89.88 70 GLY A O 1
ATOM 551 N N . PRO A 1 71 ? -10.573 9.786 26.107 1.00 91.44 71 PRO A N 1
ATOM 552 C CA . PRO A 1 71 ? -10.162 10.190 27.451 1.00 91.44 71 PRO A CA 1
ATOM 553 C C . PRO A 1 71 ? -9.704 9.002 28.326 1.00 91.44 71 PRO A C 1
ATOM 555 O O . PRO A 1 71 ? -10.189 7.878 28.145 1.00 91.44 71 PRO A O 1
ATOM 558 N N . PRO A 1 72 ? -8.825 9.234 29.326 1.00 93.31 72 PRO A N 1
ATOM 559 C CA . PRO A 1 72 ? -8.443 8.213 30.299 1.00 93.31 72 PRO A CA 1
ATOM 560 C C . PRO A 1 72 ? -9.671 7.612 30.985 1.00 93.31 72 PRO A C 1
ATOM 562 O O . PRO A 1 72 ? -10.579 8.339 31.397 1.00 93.31 72 PRO A O 1
ATOM 565 N N . LYS A 1 73 ? -9.691 6.293 31.184 1.00 91.06 73 LYS A N 1
ATOM 566 C CA . LYS A 1 73 ? -10.810 5.582 31.824 1.00 91.06 73 LYS A CA 1
ATOM 567 C C . LYS A 1 73 ? -11.182 6.195 33.176 1.00 91.06 73 LYS A C 1
ATOM 569 O O . LYS A 1 73 ? -12.364 6.335 33.469 1.00 91.06 73 LYS A O 1
ATOM 574 N N . ALA A 1 74 ? -10.180 6.632 33.943 1.00 88.94 74 ALA A N 1
ATOM 575 C CA . ALA A 1 74 ? -10.348 7.262 35.253 1.00 88.94 74 ALA A CA 1
ATOM 576 C C . ALA A 1 74 ? -11.226 8.530 35.236 1.00 88.94 74 ALA A C 1
ATOM 578 O O . ALA A 1 74 ? -11.894 8.818 36.223 1.00 88.94 74 ALA A O 1
ATOM 579 N N . VAL A 1 75 ? -11.242 9.279 34.127 1.00 87.81 75 VAL A N 1
ATOM 580 C CA . VAL A 1 75 ? -12.084 10.482 33.957 1.00 87.81 75 VAL A CA 1
ATOM 581 C C . VAL A 1 75 ? -13.301 10.227 33.062 1.00 87.81 75 VAL A C 1
ATOM 583 O O . VAL A 1 75 ? -14.224 11.042 32.990 1.00 87.81 75 VAL A O 1
ATOM 586 N N . ALA A 1 76 ? -13.310 9.099 32.355 1.00 87.56 76 ALA A N 1
ATOM 587 C CA . ALA A 1 76 ? -14.335 8.725 31.394 1.00 87.56 76 ALA A CA 1
ATOM 588 C C . ALA A 1 76 ? -15.467 7.891 32.021 1.00 87.56 76 ALA A C 1
ATOM 590 O O . ALA A 1 76 ? -16.617 7.994 31.589 1.00 87.56 76 ALA A O 1
ATOM 591 N N . VAL A 1 77 ? -15.155 7.108 33.058 1.00 87.81 77 VAL A N 1
ATOM 592 C CA . VAL A 1 77 ? -16.100 6.270 33.806 1.00 87.81 77 VAL A CA 1
ATOM 593 C C . VAL A 1 77 ? -16.159 6.764 35.246 1.00 87.81 77 VAL A C 1
ATOM 595 O O . VAL A 1 77 ? -15.141 6.843 35.932 1.00 87.81 77 VAL A O 1
ATOM 598 N N . LYS A 1 78 ? -17.354 7.129 35.705 1.00 86.56 78 LYS A N 1
ATOM 599 C CA . LYS A 1 78 ? -17.584 7.557 37.086 1.00 86.56 78 LYS A CA 1
ATOM 600 C C . LYS A 1 78 ? -17.661 6.348 38.026 1.00 86.56 78 LYS A C 1
ATOM 602 O O . LYS A 1 78 ? -17.849 5.214 37.595 1.00 86.56 78 LYS A O 1
ATOM 607 N N . LYS A 1 79 ? -17.563 6.601 39.337 1.00 84.25 79 LYS A N 1
ATOM 608 C CA . LYS A 1 79 ? -17.647 5.562 40.383 1.00 84.25 79 LYS A CA 1
ATOM 609 C C . LYS A 1 79 ? -18.971 4.782 40.382 1.00 84.25 79 LYS A C 1
ATOM 611 O O . LYS A 1 79 ? -18.987 3.643 40.824 1.00 84.25 79 LYS A O 1
ATOM 616 N N . ASP A 1 80 ? -20.050 5.382 39.880 1.00 84.50 80 ASP A N 1
ATOM 617 C CA . ASP A 1 80 ? -21.376 4.765 39.729 1.00 84.50 80 ASP A CA 1
ATOM 618 C C . ASP A 1 80 ? -21.509 3.903 38.454 1.00 84.50 80 ASP A C 1
ATOM 620 O O . ASP A 1 80 ? -22.585 3.387 38.165 1.00 84.50 80 ASP A O 1
ATOM 624 N N . GLY A 1 81 ? -20.435 3.765 37.667 1.00 80.06 81 GLY A N 1
ATOM 625 C CA . GLY A 1 81 ? -20.437 3.058 36.386 1.00 80.06 81 GLY A CA 1
ATOM 626 C C . GLY A 1 81 ? -20.994 3.874 35.215 1.00 80.06 81 GLY A C 1
ATOM 627 O O . GLY A 1 81 ? -20.979 3.395 34.081 1.00 80.06 81 GLY A O 1
ATOM 628 N N . SER A 1 82 ? -21.450 5.112 35.439 1.00 87.31 82 SER A N 1
ATOM 629 C CA . SER A 1 82 ? -21.955 5.978 34.374 1.00 87.31 82 SER A CA 1
ATOM 630 C C . SER A 1 82 ? -20.824 6.648 33.586 1.00 87.31 82 SER A C 1
ATOM 632 O O . SER A 1 82 ? -19.750 6.971 34.104 1.00 87.31 82 SER A O 1
ATOM 634 N N . PHE A 1 83 ? -21.073 6.897 32.300 1.00 90.56 83 PHE A N 1
ATOM 635 C CA . PHE A 1 83 ? -20.117 7.586 31.436 1.00 90.56 83 PHE A CA 1
ATOM 636 C C . PHE A 1 83 ? -20.127 9.100 31.663 1.00 90.56 83 PHE A C 1
ATOM 638 O O . PHE A 1 83 ? -21.187 9.741 31.709 1.00 90.56 83 PHE A O 1
ATOM 645 N N . SER A 1 84 ? -18.936 9.690 31.753 1.00 92.19 84 SER A N 1
ATOM 646 C CA . SER A 1 84 ? -18.757 11.128 31.946 1.00 92.19 84 SER A CA 1
ATOM 647 C C . SER A 1 84 ? -19.125 11.937 30.690 1.00 92.19 84 SER A C 1
ATOM 649 O O . SER A 1 84 ? -19.208 11.386 29.586 1.00 92.19 84 SER A O 1
ATOM 651 N N . PRO A 1 85 ? -19.331 13.264 30.813 1.00 91.56 85 PRO A N 1
ATOM 652 C CA . PRO A 1 85 ? -19.546 14.133 29.655 1.00 91.56 85 PRO A CA 1
ATOM 653 C C . PRO A 1 85 ? -18.415 14.046 28.622 1.00 91.56 85 PRO A C 1
ATOM 655 O O . PRO A 1 85 ? -18.690 14.092 27.428 1.00 91.56 85 PRO A O 1
ATOM 658 N N . ALA A 1 86 ? -17.168 13.841 29.066 1.00 90.62 86 ALA A N 1
ATOM 659 C CA . ALA A 1 86 ? -16.020 13.665 28.178 1.00 90.62 86 ALA A CA 1
ATOM 660 C C . ALA A 1 86 ? -16.133 12.380 27.341 1.00 90.62 86 ALA A C 1
ATOM 662 O O . ALA A 1 86 ? -15.930 12.417 26.130 1.00 90.62 86 ALA A O 1
ATOM 663 N N . ALA A 1 87 ? -16.530 11.261 27.958 1.00 91.25 87 ALA A N 1
ATOM 664 C CA . ALA A 1 87 ? -16.766 10.004 27.245 1.00 91.25 87 ALA A CA 1
ATOM 665 C C . ALA A 1 87 ? -17.913 10.128 26.230 1.00 91.25 87 ALA A C 1
ATOM 667 O O . ALA A 1 87 ? -17.792 9.680 25.091 1.00 91.25 87 ALA A O 1
ATOM 668 N N . LYS A 1 88 ? -19.014 10.785 26.618 1.00 92.50 88 LYS A N 1
ATOM 669 C CA . LYS A 1 88 ? -20.163 11.030 25.730 1.00 92.50 88 LYS A CA 1
ATOM 670 C C . LYS A 1 88 ? -19.804 11.958 24.566 1.00 92.50 88 LYS A C 1
ATOM 672 O O . LYS A 1 88 ? -20.213 11.699 23.439 1.00 92.50 88 LYS A O 1
ATOM 677 N N . GLY A 1 89 ? -19.033 13.014 24.831 1.00 92.69 89 GLY A N 1
ATOM 678 C CA . GLY A 1 89 ? -18.540 13.940 23.813 1.00 92.69 89 GLY A CA 1
ATOM 679 C C . GLY A 1 89 ? -17.612 13.257 22.811 1.00 92.69 89 GLY A C 1
ATOM 680 O O . GLY A 1 89 ? -17.782 13.439 21.608 1.00 92.69 89 GLY A O 1
ATOM 681 N N . PHE A 1 90 ? -16.700 12.410 23.296 1.00 93.31 90 PHE A N 1
ATOM 682 C CA . PHE A 1 90 ? -15.827 11.602 22.446 1.00 93.31 90 PHE A CA 1
ATOM 683 C C . PHE A 1 90 ? -16.621 10.609 21.588 1.00 93.31 90 PHE A C 1
ATOM 685 O O . PHE A 1 90 ? -16.442 10.569 20.379 1.00 93.31 90 PHE A O 1
ATOM 692 N N . ALA A 1 91 ? -17.563 9.864 22.170 1.00 92.69 91 ALA A N 1
ATOM 693 C CA . ALA A 1 91 ? -18.408 8.953 21.396 1.00 92.69 91 ALA A CA 1
ATOM 694 C C . ALA A 1 91 ? -19.174 9.692 20.283 1.00 92.69 91 ALA A C 1
ATOM 696 O O . ALA A 1 91 ? -19.181 9.257 19.133 1.00 92.69 91 ALA A O 1
ATOM 697 N N . LYS A 1 92 ? -19.731 10.870 20.605 1.00 93.31 92 LYS A N 1
ATOM 698 C CA . LYS A 1 92 ? -20.437 11.720 19.641 1.00 93.31 92 LYS A CA 1
ATOM 699 C C . LYS A 1 92 ? -19.523 12.212 18.514 1.00 93.31 92 LYS A C 1
ATOM 701 O O . LYS A 1 92 ? -19.959 12.203 17.368 1.00 93.31 92 LYS A O 1
ATOM 706 N N . SER A 1 93 ? -18.283 12.619 18.804 1.00 91.94 93 SER A N 1
ATOM 707 C CA . SER A 1 93 ? -17.341 13.063 17.761 1.00 91.94 93 SER A CA 1
ATOM 708 C C . SER A 1 93 ? -16.902 11.926 16.838 1.00 91.94 93 SER A C 1
ATOM 710 O O . SER A 1 93 ? -16.590 12.168 15.677 1.00 91.94 93 SER A O 1
ATOM 712 N N . GLN A 1 94 ? -16.936 10.692 17.338 1.00 92.19 94 GLN A N 1
ATOM 713 C CA . GLN A 1 94 ? -16.646 9.479 16.576 1.00 92.19 94 GLN A CA 1
ATOM 714 C C . GLN A 1 94 ? -17.894 8.869 15.916 1.00 92.19 94 GLN A C 1
ATOM 716 O O . GLN A 1 94 ? -17.785 7.868 15.214 1.00 92.19 94 GLN A O 1
ATOM 721 N N . GLY A 1 95 ? -19.077 9.465 16.116 1.00 89.88 95 GLY A N 1
ATOM 722 C CA . GLY A 1 95 ? -20.337 9.006 15.526 1.00 89.88 95 GLY A CA 1
ATOM 723 C C . GLY A 1 95 ? -20.870 7.686 16.094 1.00 89.88 95 GLY A C 1
ATOM 724 O O . GLY A 1 95 ? -21.711 7.057 15.459 1.00 89.88 95 GLY A O 1
ATOM 725 N N . VAL A 1 96 ? -20.403 7.264 17.273 1.00 91.50 96 VAL A N 1
ATOM 726 C CA . VAL A 1 96 ? -20.787 5.999 17.926 1.00 91.50 96 VAL A CA 1
ATOM 727 C C . VAL A 1 96 ? -21.496 6.252 19.254 1.00 91.50 96 VAL A C 1
ATOM 729 O O . VAL A 1 96 ? -21.448 7.350 19.820 1.00 91.50 96 VAL A O 1
ATOM 732 N N . ARG A 1 97 ? -22.161 5.235 19.802 1.00 91.56 97 ARG A N 1
ATOM 733 C CA . ARG A 1 97 ? -22.716 5.311 21.158 1.00 91.56 97 ARG A CA 1
ATOM 734 C C . ARG A 1 97 ? -21.599 5.155 22.180 1.00 91.56 97 ARG A C 1
ATOM 736 O O . ARG A 1 97 ? -20.648 4.407 21.991 1.00 91.56 97 ARG A O 1
ATOM 743 N N . VAL A 1 98 ? -21.746 5.810 23.329 1.00 90.75 98 VAL A N 1
ATOM 744 C CA . VAL A 1 98 ? -20.749 5.721 24.410 1.00 90.75 98 VAL A CA 1
ATOM 745 C C . VAL A 1 98 ? -20.569 4.290 24.938 1.00 90.75 98 VAL A C 1
ATOM 747 O O . VAL A 1 98 ? -19.486 3.934 25.385 1.00 90.75 98 VAL A O 1
ATOM 750 N N . SER A 1 99 ? -21.603 3.453 24.819 1.00 88.88 99 SER A N 1
ATOM 751 C CA . SER A 1 99 ? -21.568 2.025 25.151 1.00 88.88 99 SER A CA 1
ATOM 752 C C . SER A 1 99 ? -20.732 1.177 24.187 1.00 88.88 99 SER A C 1
ATOM 754 O O . SER A 1 99 ? -20.411 0.042 24.517 1.00 88.88 99 SER A O 1
ATOM 756 N N . GLU A 1 100 ? -20.406 1.690 22.999 1.00 88.81 100 GLU A N 1
ATOM 757 C CA . GLU A 1 100 ? -19.568 1.002 22.006 1.00 88.81 100 GLU A CA 1
ATOM 758 C C . GLU A 1 100 ? -18.071 1.260 22.235 1.00 88.81 100 GLU A C 1
ATOM 760 O O . GLU A 1 100 ? -17.225 0.593 21.636 1.00 88.81 100 GLU A O 1
ATOM 765 N N . LEU A 1 101 ? -17.731 2.201 23.125 1.00 90.69 101 LEU A N 1
ATOM 766 C CA . LEU A 1 101 ? -16.351 2.465 23.510 1.00 90.69 101 LEU A CA 1
ATOM 767 C C . LEU A 1 101 ? -15.781 1.284 24.298 1.00 90.69 101 LEU A C 1
ATOM 769 O O . LEU A 1 101 ? -16.399 0.760 25.225 1.00 90.69 101 LEU A O 1
ATOM 773 N N . LYS A 1 102 ? -14.554 0.902 23.959 1.00 90.81 102 LYS A N 1
ATOM 774 C CA . LYS A 1 102 ? -13.793 -0.153 24.627 1.00 90.81 102 LYS A CA 1
ATOM 775 C C . LYS A 1 102 ? -12.662 0.452 25.443 1.00 90.81 102 LYS A C 1
ATOM 777 O O . LYS A 1 102 ? -12.173 1.538 25.146 1.00 90.81 102 LYS A O 1
ATOM 782 N N . VAL A 1 103 ? -12.228 -0.271 26.471 1.00 90.75 103 VAL A N 1
ATOM 783 C CA . VAL A 1 103 ? -11.015 0.090 27.206 1.00 90.75 103 VAL A CA 1
ATOM 784 C C . VAL A 1 103 ? -9.804 -0.378 26.402 1.00 90.75 103 VAL A C 1
ATOM 786 O O . VAL A 1 103 ? -9.640 -1.575 26.175 1.00 90.75 103 VAL A O 1
ATOM 789 N N . ILE A 1 104 ? -8.961 0.563 25.993 1.00 90.75 104 ILE A N 1
ATOM 790 C CA . ILE A 1 104 ? -7.691 0.323 25.308 1.00 90.75 104 ILE A CA 1
ATOM 791 C C . ILE A 1 104 ? -6.563 0.526 26.323 1.00 90.75 104 ILE A C 1
ATOM 793 O O . ILE A 1 104 ? -6.482 1.564 26.989 1.00 90.75 104 ILE A O 1
ATOM 797 N N . LYS A 1 105 ? -5.702 -0.486 26.470 1.00 90.31 105 LYS A N 1
ATOM 798 C CA . LYS A 1 105 ? -4.526 -0.427 27.345 1.00 90.31 105 LYS A CA 1
ATOM 799 C C . LYS A 1 105 ? -3.349 0.130 26.560 1.00 90.31 105 LYS A C 1
ATOM 801 O O . LYS A 1 105 ? -2.935 -0.453 25.567 1.00 90.31 105 LYS A O 1
ATOM 806 N N . THR A 1 106 ? -2.798 1.239 27.033 1.00 85.81 106 THR A N 1
ATOM 807 C CA . THR A 1 106 ? -1.606 1.869 26.457 1.00 85.81 106 THR A CA 1
ATOM 808 C C . THR A 1 106 ? -0.493 1.911 27.501 1.00 85.81 106 THR A C 1
ATOM 810 O O . THR A 1 106 ? -0.752 1.761 28.696 1.00 85.81 106 THR A O 1
ATOM 813 N N . ALA A 1 107 ? 0.742 2.202 27.087 1.00 86.62 10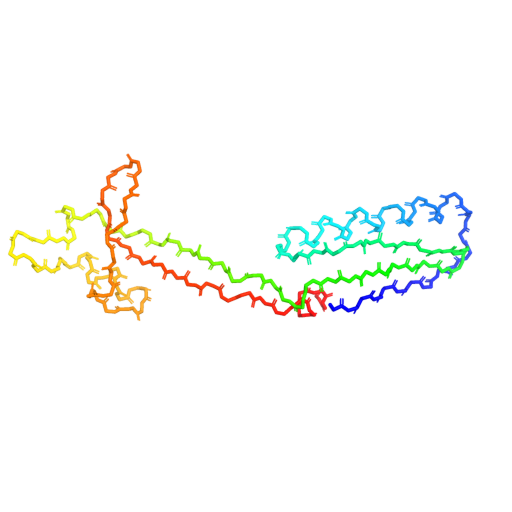7 ALA A N 1
ATOM 814 C CA . ALA A 1 107 ? 1.854 2.423 28.018 1.00 86.62 107 ALA A CA 1
ATOM 815 C C . ALA A 1 107 ? 1.589 3.563 29.029 1.00 86.62 107 ALA A C 1
ATOM 817 O O . ALA A 1 107 ? 2.203 3.605 30.089 1.00 86.62 107 ALA A O 1
ATOM 818 N N . LYS A 1 108 ? 0.657 4.477 28.717 1.00 83.50 108 LYS A N 1
ATOM 819 C CA . LYS A 1 108 ? 0.265 5.614 29.567 1.00 83.50 108 LYS A CA 1
ATOM 820 C C . LYS A 1 108 ? -0.967 5.328 30.440 1.00 83.50 108 LYS A C 1
ATOM 822 O O . LYS A 1 108 ? -1.468 6.248 31.082 1.00 83.50 108 LYS A O 1
ATOM 827 N N . GLY A 1 109 ? -1.484 4.095 30.438 1.00 89.19 109 GLY A N 1
ATOM 828 C CA . GLY A 1 109 ? -2.644 3.670 31.228 1.00 89.19 109 GLY A CA 1
ATOM 829 C C . GLY A 1 109 ? -3.849 3.221 30.395 1.00 89.19 109 GLY A C 1
ATOM 830 O O . GLY A 1 109 ? -3.750 2.987 29.188 1.00 89.19 109 GLY A O 1
ATOM 831 N N . GLU A 1 110 ? -4.996 3.077 31.064 1.00 92.50 110 GLU A N 1
ATOM 832 C CA . GLU A 1 110 ? -6.263 2.649 30.458 1.00 92.50 110 GLU A CA 1
ATOM 833 C C . GLU A 1 110 ? -7.059 3.845 29.922 1.00 92.50 110 GLU A C 1
ATOM 835 O O . GLU A 1 110 ? -7.374 4.779 30.664 1.00 92.50 110 GLU A O 1
ATOM 840 N N . TYR A 1 111 ? -7.441 3.792 28.649 1.00 93.12 111 TYR A N 1
ATOM 841 C CA . TYR A 1 111 ? -8.218 4.827 27.964 1.00 93.12 111 TYR A CA 1
ATOM 842 C C . TYR A 1 111 ? -9.515 4.239 27.417 1.00 93.12 111 TYR A C 1
ATOM 844 O O . TYR A 1 111 ? -9.554 3.062 27.068 1.00 93.12 111 TYR A O 1
ATOM 852 N N . LEU A 1 112 ? -10.579 5.038 27.324 1.00 92.69 112 LEU A N 1
ATOM 853 C CA . LEU A 1 112 ? -11.705 4.667 26.464 1.00 92.69 112 LEU A CA 1
ATOM 854 C C . LEU A 1 112 ? -11.355 5.002 25.019 1.00 92.69 112 LEU A C 1
ATOM 856 O O . LEU A 1 112 ? -10.815 6.070 24.754 1.00 92.69 112 LEU A O 1
ATOM 860 N N . GLY A 1 113 ? -11.688 4.122 24.088 1.00 92.56 113 GLY A N 1
ATOM 861 C CA . GLY A 1 113 ? -11.439 4.311 22.666 1.00 92.56 113 GLY A CA 1
ATOM 862 C C . GLY A 1 113 ? -12.322 3.417 21.810 1.00 92.56 113 GLY A C 1
ATOM 863 O O . GLY A 1 113 ? -13.196 2.714 22.318 1.00 92.56 113 GLY A O 1
ATOM 864 N N . LEU A 1 114 ? -12.089 3.432 20.505 1.00 92.38 114 LEU A N 1
ATOM 865 C CA . LEU A 1 114 ? -12.710 2.499 19.570 1.00 92.38 114 LEU A CA 1
ATOM 866 C C . LEU A 1 114 ? -11.674 1.949 18.591 1.00 92.38 114 LEU A C 1
ATOM 868 O O . LEU A 1 114 ? -10.651 2.577 18.329 1.00 92.38 114 LEU A O 1
ATOM 872 N N . LYS A 1 115 ? -11.983 0.777 18.042 1.00 88.94 115 LYS A N 1
ATOM 873 C CA . LYS A 1 115 ? -11.280 0.189 16.905 1.00 88.94 115 LYS A CA 1
ATOM 874 C C . LYS A 1 115 ? -12.102 0.492 15.663 1.00 88.94 115 LYS A C 1
ATOM 876 O O . LYS A 1 115 ? -13.233 0.015 15.551 1.00 88.94 115 LYS A O 1
ATOM 881 N N . LYS A 1 116 ? -11.571 1.325 14.776 1.00 86.94 116 LYS A N 1
ATOM 882 C CA . LYS A 1 116 ? -12.193 1.654 13.498 1.00 86.94 116 LYS A CA 1
ATOM 883 C C . LYS A 1 116 ? -11.499 0.854 12.407 1.00 86.94 116 LYS A C 1
ATOM 885 O O . LYS A 1 116 ? -10.278 0.854 12.321 1.00 86.94 116 LYS A O 1
ATOM 890 N N . ILE A 1 117 ? -12.282 0.174 11.580 1.00 87.44 117 ILE A N 1
ATOM 891 C CA . ILE A 1 117 ? -11.758 -0.497 10.392 1.00 87.44 117 ILE A CA 1
ATOM 892 C C . ILE A 1 117 ? -11.859 0.499 9.241 1.00 87.44 117 ILE A C 1
ATOM 894 O O . ILE A 1 117 ? -12.959 0.839 8.798 1.00 87.44 117 ILE A O 1
ATOM 898 N N . GLU A 1 118 ? -10.719 0.996 8.785 1.00 88.06 118 GLU A N 1
ATOM 899 C CA . GLU A 1 118 ? -10.610 1.724 7.532 1.00 88.06 118 GLU A CA 1
ATOM 900 C C . GLU A 1 118 ? -10.551 0.703 6.396 1.00 88.06 118 GLU A C 1
ATOM 902 O O . GLU A 1 118 ? -9.641 -0.126 6.327 1.00 88.06 118 GLU A O 1
ATOM 907 N N . ARG A 1 119 ? -11.565 0.727 5.526 1.00 90.62 119 ARG A N 1
ATOM 908 C CA . ARG A 1 119 ? -11.618 -0.182 4.382 1.00 90.62 119 ARG A CA 1
ATOM 909 C C . ARG A 1 119 ? -10.529 0.182 3.383 1.00 90.62 119 ARG A C 1
ATOM 911 O O . ARG A 1 119 ? -10.403 1.351 3.011 1.00 90.62 119 ARG A O 1
ATOM 918 N N . GLY A 1 120 ? -9.784 -0.823 2.937 1.00 91.75 120 GLY A N 1
ATOM 919 C CA . GLY A 1 120 ? -8.805 -0.654 1.871 1.00 91.75 120 GLY A CA 1
ATOM 920 C C . GLY A 1 120 ? -9.472 -0.193 0.574 1.00 91.75 120 GLY A C 1
ATOM 921 O O . GLY A 1 120 ? -10.640 -0.496 0.313 1.00 91.75 120 GLY A O 1
ATOM 922 N N . LYS A 1 121 ? -8.744 0.558 -0.255 1.00 94.00 121 LYS A N 1
ATOM 923 C CA . LYS A 1 121 ? -9.245 0.995 -1.567 1.00 94.00 121 LYS A CA 1
ATOM 924 C C . LYS A 1 121 ? -8.868 -0.011 -2.658 1.00 94.00 121 LYS A C 1
ATOM 926 O O . LYS A 1 121 ? -7.827 -0.667 -2.540 1.00 94.00 121 LYS A O 1
ATOM 931 N N . PRO A 1 122 ? -9.673 -0.134 -3.730 1.00 95.19 122 PRO A N 1
ATOM 932 C CA . PRO A 1 122 ? -9.281 -0.898 -4.907 1.00 95.19 122 PRO A CA 1
ATOM 933 C C . PRO A 1 122 ? -7.962 -0.376 -5.480 1.00 95.19 122 PRO A C 1
ATOM 935 O O . PRO A 1 122 ? -7.785 0.829 -5.659 1.00 95.19 122 PRO A O 1
ATOM 938 N N . THR A 1 123 ? -7.046 -1.282 -5.811 1.00 94.12 123 THR A N 1
ATOM 939 C CA . THR A 1 123 ? -5.723 -0.942 -6.356 1.00 94.12 123 THR A CA 1
ATOM 940 C C . THR A 1 123 ? -5.840 -0.143 -7.649 1.00 94.12 123 THR A C 1
ATOM 942 O O . THR A 1 123 ? -5.100 0.815 -7.859 1.00 94.12 123 THR A O 1
ATOM 945 N N . ARG A 1 124 ? -6.836 -0.468 -8.482 1.00 93.12 124 ARG A N 1
ATOM 946 C CA . ARG A 1 124 ? -7.144 0.270 -9.712 1.00 93.12 124 ARG A CA 1
ATOM 947 C C . ARG A 1 124 ? -7.385 1.763 -9.465 1.00 93.12 124 ARG A C 1
ATOM 949 O O . ARG A 1 124 ? -6.873 2.573 -10.227 1.00 93.12 124 ARG A O 1
ATOM 956 N N . ASP A 1 125 ? -8.118 2.116 -8.412 1.00 93.31 125 ASP A N 1
ATOM 957 C CA . ASP A 1 125 ? -8.484 3.508 -8.109 1.00 93.31 125 ASP A CA 1
ATOM 958 C C . ASP A 1 125 ? -7.306 4.314 -7.543 1.00 93.31 125 ASP A C 1
ATOM 960 O O . ASP A 1 125 ? -7.313 5.547 -7.555 1.00 93.31 125 ASP A O 1
ATOM 964 N N . ILE A 1 126 ? -6.311 3.615 -6.992 1.00 91.56 126 ILE A N 1
ATOM 965 C CA . ILE A 1 126 ? -5.073 4.211 -6.488 1.00 91.56 126 ILE A CA 1
ATOM 966 C C . ILE A 1 126 ? -4.124 4.477 -7.656 1.00 91.56 126 ILE A C 1
ATOM 968 O O . ILE A 1 126 ? -3.616 5.585 -7.770 1.00 91.56 126 ILE A O 1
ATOM 972 N N . LEU A 1 127 ? -3.923 3.487 -8.534 1.00 88.38 127 LEU A N 1
ATOM 973 C CA . LEU A 1 127 ? -2.993 3.572 -9.667 1.00 88.38 127 LEU A CA 1
ATOM 974 C C . LEU A 1 127 ? -3.493 4.457 -10.819 1.00 88.38 127 LEU A C 1
ATOM 976 O O . LEU A 1 127 ? -2.706 4.827 -11.682 1.00 88.38 127 LEU A O 1
ATOM 980 N N . SER A 1 128 ? -4.788 4.779 -10.869 1.00 84.81 128 SER A N 1
ATOM 981 C CA . SER A 1 128 ? -5.366 5.650 -11.901 1.00 84.81 128 SER A CA 1
ATOM 982 C C . SER A 1 128 ? -5.226 7.151 -11.613 1.00 84.81 128 SER A C 1
ATOM 984 O O . SER A 1 128 ? -5.868 7.949 -12.296 1.00 84.81 128 SER A O 1
ATOM 986 N N . LYS A 1 129 ? -4.496 7.536 -10.565 1.00 69.12 129 LYS A N 1
ATOM 987 C CA . LYS A 1 129 ? -4.276 8.928 -10.149 1.00 69.12 129 LYS A CA 1
ATOM 988 C C . LYS A 1 129 ? -2.864 9.371 -10.481 1.00 69.12 129 LYS A C 1
ATOM 990 O O . LYS A 1 129 ? -2.725 10.563 -10.824 1.00 69.12 129 LYS A O 1
#

Radius of gyration: 24.24 Å; chains: 1; bounding box: 45×24×71 Å

Secondary structure (DSSP, 8-state):
-EEEEEEE-S---HHHHHHHHHHHHHHHHHHHHHTT--EEEEEEEEETTEEEEEEEE-SBPPPEEEEEEEEEHHHHB-TTSPBPHHHHHHHHHTTS-GGG-EEEEETTEEEEEEEEEEPPPBHHHHHT-